Protein AF-A0A662TCH3-F1 (afdb_monomer)

pLDDT: mean 92.98, std 9.13, range [50.06, 98.69]

Nearest PDB structures (foldseek):
  7ol9-assembly1_A  TM=5.656E-01  e=5.102E-03  Bacillus subtilis subsp. subtilis str. 168
  5x0b-assembly1_A  TM=7.666E-01  e=5.997E-02  Thermococcus kodakarensis KOD1
  5x0k-assembly1_A  TM=7.667E-01  e=7.722E-02  Thermococcus kodakarensis KOD1
  5x0f-assembly1_A  TM=7.667E-01  e=1.059E-01  Thermococcus kodakarensis KOD1
  1vk1-assembly1_A  TM=7.571E-01  e=1.128E-01  Pyrococcus furiosus

Structure (mmCIF, N/CA/C/O backbone):
data_AF-A0A662TCH3-F1
#
_entry.id   AF-A0A662TCH3-F1
#
loop_
_atom_site.group_PDB
_atom_site.id
_atom_site.type_symbol
_atom_site.label_atom_id
_atom_site.label_alt_id
_atom_site.label_comp_id
_atom_site.label_asym_id
_atom_site.label_entity_id
_atom_site.labe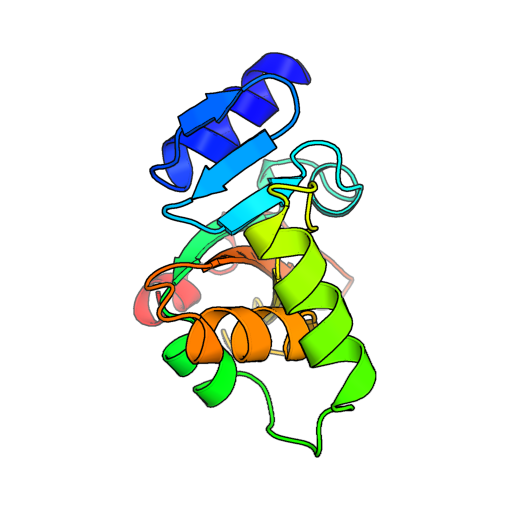l_seq_id
_atom_site.pdbx_PDB_ins_code
_atom_site.Cartn_x
_atom_site.Cartn_y
_atom_site.Cartn_z
_atom_site.occupancy
_atom_site.B_iso_or_equiv
_atom_site.auth_seq_id
_atom_site.auth_comp_id
_atom_site.auth_asym_id
_atom_site.auth_atom_id
_atom_site.pdbx_PDB_model_num
ATOM 1 N N . MET A 1 1 ? -5.641 17.567 -11.862 1.00 76.50 1 MET A N 1
ATOM 2 C CA . MET A 1 1 ? -6.192 16.914 -10.667 1.00 76.50 1 MET A CA 1
ATOM 3 C C . MET A 1 1 ? -5.534 17.517 -9.448 1.00 76.50 1 MET A C 1
ATOM 5 O O . MET A 1 1 ? -4.306 17.505 -9.374 1.00 76.50 1 MET A O 1
ATOM 9 N N . ASP A 1 2 ? -6.318 18.112 -8.554 1.00 88.19 2 ASP A N 1
ATOM 10 C CA . ASP A 1 2 ? -5.786 18.630 -7.291 1.00 88.19 2 ASP A CA 1
ATOM 11 C C . ASP A 1 2 ? -5.566 17.501 -6.260 1.00 88.19 2 ASP A C 1
ATOM 13 O O . ASP A 1 2 ? -5.858 16.328 -6.513 1.00 88.19 2 ASP A O 1
ATOM 17 N N . LYS A 1 3 ? -4.979 17.833 -5.102 1.00 88.38 3 LYS A N 1
ATOM 18 C CA . LYS A 1 3 ? -4.658 16.834 -4.071 1.00 88.38 3 LYS A CA 1
ATOM 19 C C . LYS A 1 3 ? -5.899 16.211 -3.433 1.00 88.38 3 LYS A C 1
ATOM 21 O O . LYS A 1 3 ? -5.831 15.047 -3.061 1.00 88.38 3 LYS A O 1
ATOM 26 N N . GLU A 1 4 ? -6.988 16.951 -3.260 1.00 93.44 4 GLU A N 1
ATOM 27 C CA . GLU A 1 4 ? -8.209 16.403 -2.662 1.00 93.44 4 GLU A CA 1
ATOM 28 C C . GLU A 1 4 ? -8.936 15.496 -3.656 1.00 93.44 4 GLU A C 1
ATOM 30 O O . GLU A 1 4 ? -9.314 14.385 -3.288 1.00 93.44 4 GLU A O 1
ATOM 35 N N . GLU A 1 5 ? -8.992 15.890 -4.928 1.00 93.62 5 GLU A N 1
ATOM 36 C CA . GLU A 1 5 ? -9.523 15.066 -6.016 1.00 93.62 5 GLU A CA 1
ATOM 37 C C . GLU A 1 5 ? -8.742 13.747 -6.154 1.00 93.62 5 GLU A C 1
ATOM 39 O O . GLU A 1 5 ? -9.337 12.675 -6.281 1.00 93.62 5 GLU A O 1
ATOM 44 N N . LEU A 1 6 ? -7.407 13.783 -6.031 1.00 93.69 6 LEU A N 1
ATOM 45 C CA . LEU A 1 6 ? -6.587 12.566 -6.025 1.00 93.69 6 LEU A CA 1
ATOM 46 C C . LEU A 1 6 ? -6.906 11.656 -4.827 1.00 93.69 6 LEU A C 1
ATOM 48 O O . LEU A 1 6 ? -6.990 10.438 -4.987 1.00 93.69 6 LEU A O 1
ATOM 52 N N . LYS A 1 7 ? -7.096 12.218 -3.629 1.00 96.19 7 LYS A N 1
ATOM 53 C CA . LYS A 1 7 ? -7.456 11.445 -2.428 1.00 96.19 7 LYS A CA 1
ATOM 54 C C . LYS A 1 7 ? -8.812 10.761 -2.582 1.00 96.19 7 LYS A C 1
ATOM 56 O O . LYS A 1 7 ? -8.946 9.593 -2.207 1.00 96.19 7 LYS A O 1
ATOM 61 N N . ASP A 1 8 ? -9.795 11.471 -3.133 1.00 96.00 8 ASP A N 1
ATOM 62 C CA . ASP A 1 8 ? -11.127 10.928 -3.404 1.00 96.00 8 ASP A CA 1
ATOM 63 C C . ASP A 1 8 ? -11.065 9.829 -4.471 1.00 96.00 8 ASP A C 1
ATOM 65 O O . ASP A 1 8 ? -11.612 8.744 -4.259 1.00 96.00 8 ASP A O 1
ATOM 69 N N . LYS A 1 9 ? -10.303 10.048 -5.552 1.00 95.94 9 LYS A N 1
ATOM 70 C CA . LYS A 1 9 ? -10.048 9.042 -6.590 1.00 95.94 9 LYS A CA 1
ATOM 71 C C . LYS A 1 9 ? -9.421 7.772 -6.011 1.00 95.94 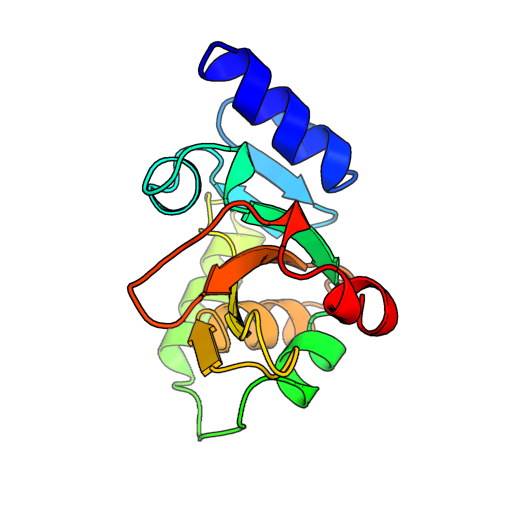9 LYS A C 1
ATOM 73 O O . LYS A 1 9 ? -9.971 6.692 -6.200 1.00 95.94 9 LYS A O 1
ATOM 78 N N . ILE A 1 10 ? -8.318 7.892 -5.266 1.00 97.12 10 ILE A N 1
ATOM 79 C CA . ILE A 1 10 ? -7.632 6.744 -4.647 1.00 97.12 10 ILE A CA 1
ATOM 80 C C . ILE A 1 10 ? -8.595 5.971 -3.744 1.00 97.12 10 ILE A C 1
ATOM 82 O O . ILE A 1 10 ? -8.675 4.746 -3.823 1.00 97.12 10 ILE A O 1
ATOM 86 N N . CYS A 1 11 ? -9.329 6.670 -2.873 1.00 97.88 11 CYS A N 1
ATOM 87 C CA . CYS A 1 11 ? -10.213 5.993 -1.933 1.00 97.88 11 CYS A CA 1
ATOM 88 C C . CYS A 1 11 ? -11.383 5.291 -2.636 1.00 97.88 11 CYS A C 1
ATOM 90 O O . CYS A 1 11 ? -11.744 4.177 -2.252 1.00 97.88 11 CYS A O 1
ATOM 92 N N . SER A 1 12 ? -11.924 5.910 -3.690 1.00 97.12 12 SER A N 1
ATOM 93 C CA . SER A 1 12 ? -12.969 5.330 -4.535 1.00 97.12 12 SER A CA 1
ATOM 94 C C . SER A 1 12 ? -12.483 4.081 -5.279 1.00 97.12 12 SER A C 1
ATOM 96 O O . SER A 1 12 ? -13.118 3.033 -5.181 1.00 97.12 12 SER A O 1
ATOM 98 N N . GLU A 1 13 ? -11.313 4.136 -5.928 1.00 96.62 13 GLU A N 1
ATOM 99 C CA . GLU A 1 13 ? -10.716 2.992 -6.641 1.00 96.62 13 GLU A CA 1
ATOM 100 C C . GLU A 1 13 ? -10.441 1.799 -5.715 1.00 96.62 13 GLU A C 1
ATOM 102 O O . GLU A 1 13 ? -10.565 0.639 -6.111 1.00 96.62 13 GLU A O 1
ATOM 107 N N . LEU A 1 14 ? -10.110 2.072 -4.453 1.00 97.06 14 LEU A N 1
ATOM 108 C CA . LEU A 1 14 ? -9.901 1.042 -3.438 1.00 97.06 14 LEU A CA 1
ATOM 109 C C . LEU A 1 14 ? -11.211 0.481 -2.854 1.00 97.06 14 LEU A C 1
ATOM 111 O O . LEU A 1 14 ? -11.165 -0.503 -2.105 1.00 97.06 14 LEU A O 1
ATOM 115 N N . GLY A 1 15 ? -12.362 1.078 -3.182 1.00 96.50 15 GLY A N 1
ATOM 116 C CA . GLY A 1 15 ? -13.672 0.736 -2.626 1.00 96.50 15 GLY A CA 1
ATOM 117 C C . GLY A 1 15 ? -13.794 1.074 -1.139 1.00 96.50 15 GLY A C 1
ATOM 118 O O . GLY A 1 15 ? -14.438 0.337 -0.391 1.00 96.50 15 GLY A O 1
ATOM 119 N N . GLY A 1 16 ? -13.106 2.125 -0.690 1.00 96.69 16 GLY A N 1
ATOM 120 C CA . GLY A 1 16 ? -13.099 2.560 0.701 1.00 96.69 16 GLY A CA 1
ATOM 121 C C . GLY A 1 16 ? -14.041 3.728 0.984 1.00 96.69 16 GLY A C 1
ATOM 122 O O . GLY A 1 16 ? -14.714 4.262 0.108 1.00 96.69 16 GLY A O 1
ATOM 123 N N . THR A 1 17 ? -14.081 4.143 2.249 1.00 97.44 17 THR A N 1
ATOM 124 C CA . THR A 1 17 ? -14.807 5.345 2.687 1.00 97.44 17 THR A CA 1
ATOM 125 C C . THR A 1 17 ? -13.832 6.369 3.250 1.00 97.44 17 THR A C 1
ATOM 127 O O . THR A 1 17 ? -13.071 6.060 4.170 1.00 97.44 17 THR A O 1
ATOM 130 N N . ARG A 1 18 ? -13.846 7.597 2.717 1.00 97.19 18 ARG A N 1
ATOM 131 C CA . ARG A 1 18 ? -12.926 8.659 3.140 1.00 97.19 18 ARG A CA 1
ATOM 132 C C . ARG A 1 18 ? -13.455 9.432 4.348 1.00 97.19 18 ARG A C 1
ATOM 134 O O . ARG A 1 18 ? -14.626 9.790 4.415 1.00 97.19 18 ARG A O 1
ATOM 141 N N . LYS A 1 19 ? -12.560 9.741 5.288 1.00 96.62 19 LYS A N 1
ATOM 142 C CA . LYS A 1 19 ? -12.763 10.713 6.369 1.00 96.62 19 LYS A CA 1
ATOM 143 C C . LYS A 1 19 ? -11.494 11.552 6.528 1.00 96.62 19 LYS A C 1
ATOM 145 O O . LYS A 1 19 ? -10.524 11.115 7.149 1.00 96.62 19 LYS A O 1
ATOM 150 N N . GLY A 1 20 ? -11.493 12.756 5.956 1.00 95.12 20 GLY A N 1
ATOM 151 C CA . GLY A 1 20 ? -10.304 13.612 5.912 1.00 95.12 20 GLY A CA 1
ATOM 152 C C . GLY A 1 20 ? -9.164 12.940 5.141 1.00 95.12 20 GLY A C 1
ATOM 153 O O . GLY A 1 20 ? -9.345 12.512 4.004 1.00 95.12 20 GLY A O 1
ATOM 154 N N . ASN A 1 21 ? -7.994 12.798 5.766 1.00 96.94 21 ASN A N 1
ATOM 155 C CA . ASN A 1 21 ? -6.825 12.156 5.148 1.00 96.94 21 ASN A CA 1
ATOM 156 C C . ASN A 1 21 ? -6.810 10.625 5.271 1.00 96.94 21 ASN A C 1
ATOM 158 O O . ASN A 1 21 ? -5.818 10.005 4.905 1.00 96.94 21 ASN A 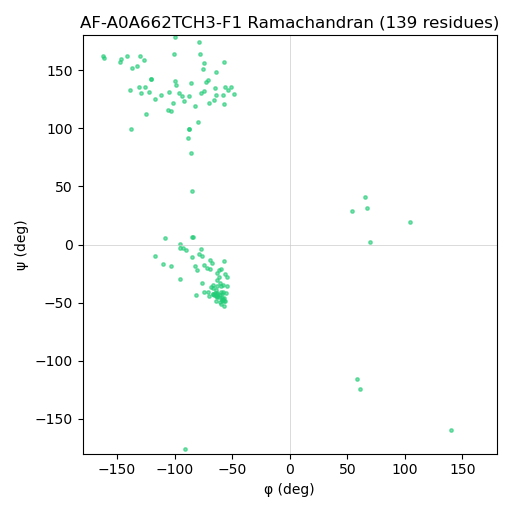O 1
ATOM 162 N N . VAL A 1 22 ? -7.877 10.007 5.785 1.00 98.25 22 VAL A N 1
ATOM 163 C CA . VAL A 1 22 ? -7.939 8.553 5.964 1.00 98.25 22 VAL A CA 1
ATOM 164 C C . VAL A 1 22 ? -8.952 7.942 5.010 1.00 98.25 22 VAL A C 1
ATOM 166 O O . VAL A 1 22 ? -10.107 8.367 4.992 1.00 98.25 22 VAL A O 1
ATOM 169 N N . CYS A 1 23 ? -8.541 6.922 4.260 1.00 98.38 23 CYS A N 1
ATOM 170 C CA . CYS A 1 23 ? -9.452 6.035 3.545 1.00 98.38 23 CYS A CA 1
ATOM 171 C C . CYS A 1 23 ? -9.609 4.723 4.313 1.00 98.38 23 CYS A C 1
ATOM 173 O O . CYS A 1 23 ? -8.638 4.013 4.557 1.00 98.38 23 CYS A O 1
ATOM 175 N N . PHE A 1 24 ? -10.833 4.370 4.684 1.00 98.00 24 PHE A N 1
ATOM 176 C CA . PHE A 1 24 ? -11.115 3.083 5.306 1.00 98.00 24 PHE A CA 1
ATOM 177 C C . PHE A 1 24 ? -11.384 2.038 4.225 1.00 98.00 24 PHE A C 1
ATOM 179 O O . PHE A 1 24 ? -12.487 1.965 3.688 1.00 98.00 24 PHE A O 1
ATOM 186 N N . VAL A 1 25 ? -10.368 1.234 3.904 1.00 97.31 25 VAL A N 1
ATOM 187 C CA . VAL A 1 25 ? -10.482 0.082 2.996 1.00 97.31 25 VAL A CA 1
ATOM 188 C C . VAL A 1 25 ? -10.875 -1.126 3.840 1.00 97.31 25 VAL A C 1
ATOM 190 O O . VAL A 1 25 ? -10.038 -1.771 4.478 1.00 97.31 25 VAL A O 1
ATOM 193 N N . GLY A 1 26 ? -12.182 -1.366 3.957 1.00 93.00 26 GLY A N 1
ATOM 194 C CA . GLY A 1 26 ? -12.713 -2.240 5.001 1.00 93.00 26 GLY A CA 1
ATOM 195 C C . GLY A 1 26 ? -12.326 -1.712 6.388 1.00 93.00 26 GLY A C 1
ATOM 196 O O . GLY A 1 26 ? -12.722 -0.617 6.779 1.00 93.00 26 GLY A O 1
ATOM 197 N N . LYS A 1 27 ? -11.524 -2.480 7.135 1.00 95.94 27 LYS A N 1
ATOM 198 C CA . LYS A 1 27 ? -11.006 -2.076 8.457 1.00 95.94 27 LYS A CA 1
ATOM 199 C C . LYS A 1 27 ? -9.605 -1.452 8.408 1.00 95.94 27 LYS A C 1
ATOM 201 O O . LYS A 1 27 ? -9.105 -1.051 9.456 1.00 95.94 27 LYS A O 1
ATOM 206 N N . PHE A 1 28 ? -8.961 -1.379 7.242 1.00 98.38 28 PHE A N 1
ATOM 207 C CA . PHE A 1 28 ? -7.621 -0.809 7.107 1.00 98.38 28 PHE A CA 1
ATOM 208 C C . PHE A 1 28 ? -7.687 0.731 7.014 1.00 98.38 28 PHE A C 1
ATOM 210 O O . PHE A 1 28 ? -8.301 1.240 6.074 1.00 98.38 28 PHE A O 1
ATOM 217 N N . PRO A 1 29 ? -7.077 1.487 7.949 1.00 98.38 29 PRO A N 1
ATOM 218 C CA . PRO A 1 29 ? -7.088 2.952 7.942 1.00 98.38 29 PRO A CA 1
ATOM 219 C C . PRO A 1 29 ? -5.951 3.518 7.073 1.00 98.38 29 PRO A C 1
ATOM 221 O O . PRO A 1 29 ? -4.918 3.939 7.589 1.00 98.38 29 PRO A O 1
ATOM 224 N N . LEU A 1 30 ? -6.123 3.523 5.751 1.00 98.56 30 LEU A N 1
ATOM 225 C CA . LEU A 1 30 ? -5.117 4.020 4.810 1.00 98.56 30 LEU A CA 1
ATOM 226 C C . LEU A 1 30 ? -4.861 5.518 4.990 1.00 98.56 30 LEU A C 1
ATOM 228 O O . LEU A 1 30 ? -5.794 6.315 4.915 1.00 98.56 30 LEU A O 1
ATOM 232 N N . ASP A 1 31 ? -3.596 5.897 5.131 1.00 98.38 31 ASP A N 1
ATOM 233 C CA . ASP A 1 31 ? -3.138 7.281 5.096 1.00 98.38 31 ASP A CA 1
ATOM 234 C C . ASP A 1 31 ? -3.012 7.797 3.654 1.00 98.38 31 ASP A C 1
ATOM 236 O O . ASP A 1 31 ? -2.062 7.477 2.939 1.00 98.38 31 ASP A O 1
ATOM 240 N N . LEU A 1 32 ? -3.953 8.642 3.235 1.00 97.56 32 LEU A N 1
ATOM 241 C CA . LEU A 1 32 ? -3.952 9.288 1.920 1.00 97.56 32 LEU A CA 1
ATOM 242 C C . LEU A 1 32 ? -2.960 10.462 1.822 1.00 97.56 32 LEU A C 1
ATOM 244 O O . LEU A 1 32 ? -2.817 11.071 0.760 1.00 97.56 32 LEU A O 1
ATOM 248 N N . SER A 1 33 ? -2.293 10.819 2.922 1.00 96.06 33 SER A N 1
ATOM 249 C CA . SER A 1 33 ? -1.197 11.792 2.935 1.00 96.06 33 SER A CA 1
ATOM 250 C C . SER A 1 33 ? 0.187 11.154 2.778 1.00 96.06 33 SER A C 1
ATOM 252 O O . SER A 1 33 ? 1.166 11.888 2.647 1.00 96.06 33 SER A O 1
ATOM 254 N N . SER A 1 34 ? 0.268 9.815 2.718 1.00 95.06 34 SER A N 1
ATOM 255 C CA . SER A 1 34 ? 1.531 9.096 2.514 1.00 95.06 34 SER A CA 1
ATOM 256 C C . SER A 1 34 ? 2.259 9.601 1.271 1.00 95.06 34 SER A C 1
ATOM 258 O O . SER A 1 34 ? 1.682 9.711 0.185 1.00 95.06 34 SER A O 1
ATOM 260 N N . SER A 1 35 ? 3.557 9.863 1.429 1.00 92.81 35 SER A N 1
ATOM 261 C CA . SER A 1 35 ? 4.431 10.329 0.352 1.00 92.81 35 SER A CA 1
ATOM 262 C C . SER A 1 35 ? 4.499 9.344 -0.816 1.00 92.81 35 SER A C 1
ATOM 264 O O . SER A 1 35 ? 4.781 9.768 -1.932 1.00 92.81 35 SER A O 1
ATOM 266 N N . LEU A 1 36 ? 4.162 8.067 -0.609 1.00 92.12 36 LEU A N 1
ATOM 267 C CA . LEU A 1 36 ? 4.107 7.051 -1.662 1.00 92.12 36 LEU A CA 1
ATOM 268 C C . LEU A 1 36 ? 3.137 7.434 -2.798 1.00 92.12 36 LEU A C 1
ATOM 270 O O . LEU A 1 36 ? 3.442 7.208 -3.969 1.00 92.12 36 LEU A O 1
ATOM 27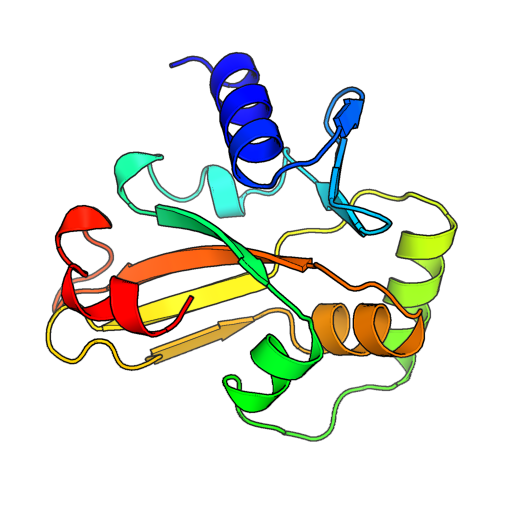4 N N . PHE A 1 37 ? 2.021 8.106 -2.499 1.00 90.69 37 PHE A N 1
ATOM 275 C CA . PHE A 1 37 ? 1.081 8.572 -3.531 1.00 90.69 37 PHE A CA 1
ATOM 276 C C . PHE A 1 37 ? 1.569 9.790 -4.323 1.00 90.69 37 PHE A C 1
ATOM 278 O O . PHE A 1 37 ? 1.032 10.072 -5.394 1.00 90.69 37 PHE A O 1
ATOM 285 N N . TYR A 1 38 ? 2.560 10.513 -3.796 1.00 88.56 38 TYR A N 1
ATOM 286 C CA . TYR A 1 38 ? 3.039 11.788 -4.343 1.00 88.56 38 TYR A CA 1
ATOM 287 C C . TYR A 1 38 ? 4.496 11.730 -4.813 1.00 88.56 38 TYR A C 1
ATOM 289 O O . TYR A 1 38 ? 4.968 12.649 -5.477 1.00 88.56 38 TYR A O 1
ATOM 297 N N . PHE A 1 39 ? 5.214 10.646 -4.504 1.00 85.38 39 PHE A N 1
ATOM 298 C CA . PHE A 1 39 ? 6.560 10.377 -5.007 1.00 85.38 39 PHE A CA 1
ATOM 299 C C . PHE A 1 39 ? 6.577 10.218 -6.535 1.00 85.38 39 PHE A C 1
ATOM 301 O O . PHE A 1 39 ? 7.605 10.436 -7.184 1.00 85.38 39 PHE A O 1
ATOM 308 N N . LYS A 1 40 ? 5.433 9.841 -7.116 1.00 88.50 40 LYS A N 1
ATOM 309 C CA . LYS A 1 40 ? 5.208 9.777 -8.558 1.00 88.50 40 LYS A CA 1
ATOM 310 C C . LYS A 1 40 ? 3.889 10.434 -8.926 1.00 88.50 40 LYS A C 1
ATOM 312 O O . LYS A 1 40 ? 2.969 10.487 -8.114 1.00 88.50 40 LYS A O 1
ATOM 317 N N . ALA A 1 41 ? 3.820 10.915 -10.163 1.00 87.94 41 ALA A N 1
ATOM 318 C CA . ALA A 1 41 ? 2.574 11.404 -10.719 1.00 87.94 41 ALA A CA 1
ATOM 319 C C . ALA A 1 41 ? 1.557 10.242 -10.832 1.00 87.94 41 ALA A C 1
ATOM 321 O O . ALA A 1 41 ? 1.979 9.091 -11.000 1.00 87.94 41 ALA A O 1
ATOM 322 N N . PRO A 1 42 ? 0.244 10.498 -10.690 1.00 87.88 42 PRO A N 1
ATOM 323 C CA . PRO A 1 42 ? -0.781 9.453 -10.600 1.00 87.88 42 PRO A CA 1
ATOM 324 C C . PRO A 1 42 ? -0.788 8.441 -11.752 1.00 87.88 42 PRO A C 1
ATOM 326 O O . PRO A 1 42 ? -1.160 7.293 -11.551 1.00 87.88 42 PRO A O 1
ATOM 329 N N . GLU A 1 43 ? -0.348 8.829 -12.946 1.00 92.12 43 GLU A N 1
ATOM 330 C CA . GLU A 1 43 ? -0.251 7.962 -14.122 1.00 92.12 43 GLU A CA 1
ATOM 331 C C . GLU A 1 43 ? 0.846 6.883 -14.021 1.00 92.12 43 GLU A C 1
ATOM 333 O O . GLU A 1 43 ? 0.864 5.939 -14.808 1.00 92.12 43 GLU A O 1
ATOM 338 N N . TYR A 1 44 ? 1.759 6.980 -13.048 1.00 93.69 44 TYR A N 1
ATOM 339 C CA . TYR A 1 44 ? 2.863 6.030 -12.836 1.00 93.69 44 TYR A CA 1
ATOM 340 C C . TYR A 1 44 ? 2.510 4.868 -11.911 1.00 93.69 44 TYR A C 1
ATOM 342 O O . TYR A 1 44 ? 3.331 3.967 -11.709 1.00 93.69 44 TYR A O 1
ATOM 350 N N . TYR A 1 45 ? 1.314 4.878 -11.329 1.00 94.06 45 TYR A N 1
ATOM 351 C CA . TYR A 1 45 ? 0.875 3.804 -10.462 1.00 94.06 45 TYR A CA 1
ATOM 352 C C . TYR A 1 45 ? -0.594 3.466 -10.647 1.00 94.06 45 TYR A C 1
ATOM 354 O O . TYR A 1 45 ? -1.390 4.245 -11.157 1.00 94.06 45 TYR A O 1
ATOM 362 N N . LYS A 1 46 ? -0.950 2.276 -10.177 1.00 94.75 46 LYS A N 1
ATOM 363 C CA . LYS A 1 46 ? -2.333 1.861 -9.971 1.00 94.75 46 LYS A CA 1
ATOM 364 C C . LYS A 1 46 ? -2.524 1.509 -8.507 1.00 94.75 46 LYS A C 1
ATOM 366 O O . LYS A 1 46 ? -1.635 0.914 -7.904 1.00 94.75 46 LYS A O 1
ATOM 371 N N . VAL A 1 47 ? -3.676 1.842 -7.939 1.00 96.00 47 VAL A N 1
ATOM 372 C CA . VAL A 1 47 ? -4.054 1.352 -6.612 1.00 96.00 47 VAL A CA 1
ATOM 373 C C . VAL A 1 47 ? -4.998 0.166 -6.752 1.00 96.00 47 VAL A C 1
ATOM 375 O O . VAL A 1 47 ? -5.885 0.147 -7.602 1.00 96.00 47 VAL A O 1
ATOM 378 N N . VAL A 1 48 ? -4.773 -0.862 -5.942 1.00 96.06 48 VAL A N 1
ATOM 379 C CA . VAL A 1 48 ? -5.628 -2.048 -5.884 1.00 96.06 48 VAL A CA 1
ATOM 380 C C . VAL A 1 48 ? -5.863 -2.451 -4.435 1.00 96.06 48 VAL A C 1
ATOM 382 O O . VAL A 1 48 ? -5.019 -2.235 -3.566 1.00 96.06 48 VAL A O 1
ATOM 385 N N . SER A 1 49 ? -7.005 -3.079 -4.182 1.00 96.88 49 SER A N 1
ATOM 386 C CA . SER A 1 49 ? -7.334 -3.675 -2.889 1.00 96.88 49 SER A CA 1
ATOM 387 C C . SER A 1 49 ? -7.229 -5.188 -3.006 1.00 96.88 49 SER A C 1
ATOM 389 O O . SER A 1 49 ? -8.009 -5.796 -3.737 1.00 96.88 49 SER A O 1
ATOM 391 N N . ILE A 1 50 ? -6.295 -5.812 -2.285 1.00 95.81 50 ILE A N 1
ATOM 392 C CA . ILE A 1 50 ? -6.074 -7.265 -2.369 1.00 95.81 50 ILE A CA 1
ATOM 393 C C . ILE A 1 50 ? -6.124 -7.919 -0.996 1.00 95.81 50 ILE A C 1
ATOM 395 O O . ILE A 1 50 ? -5.914 -7.269 0.026 1.00 95.81 50 ILE A O 1
ATOM 399 N N . ASN A 1 51 ? -6.370 -9.227 -0.971 1.00 96.69 51 ASN A N 1
ATOM 400 C CA . ASN A 1 51 ? -6.312 -9.996 0.263 1.00 96.69 51 ASN A CA 1
ATOM 401 C C . ASN A 1 51 ? -4.873 -10.022 0.827 1.00 96.69 51 ASN A C 1
ATOM 403 O O . ASN A 1 51 ? -3.927 -10.254 0.064 1.00 96.69 51 ASN A O 1
ATOM 407 N N . PRO A 1 52 ? -4.672 -9.803 2.140 1.00 97.00 52 PRO A N 1
ATOM 408 C CA . PRO A 1 52 ? -3.332 -9.769 2.723 1.00 97.00 52 PRO A CA 1
ATOM 409 C C . PRO A 1 52 ? -2.584 -11.105 2.618 1.00 97.00 52 PRO A C 1
ATOM 411 O O . PRO A 1 52 ? -1.364 -11.105 2.479 1.00 97.00 52 PRO A O 1
ATOM 414 N N . GLU A 1 53 ? -3.279 -12.244 2.627 1.00 95.94 53 GLU A N 1
ATOM 415 C CA . GLU A 1 53 ? -2.668 -13.551 2.373 1.00 95.94 53 GLU A CA 1
ATOM 416 C C . GLU A 1 53 ? -2.145 -13.642 0.933 1.00 95.94 53 GLU A C 1
ATOM 418 O O . GLU A 1 53 ? -1.027 -14.105 0.712 1.00 95.94 53 GLU A O 1
ATOM 423 N N . LYS A 1 54 ? -2.906 -13.132 -0.049 1.00 95.19 54 LYS A N 1
ATOM 424 C CA . LYS A 1 54 ? -2.458 -13.046 -1.450 1.00 95.19 54 LYS A CA 1
ATOM 425 C C . LYS A 1 54 ? -1.209 -12.168 -1.571 1.00 95.19 54 LYS A C 1
ATOM 427 O O . LYS A 1 54 ? -0.255 -12.579 -2.226 1.00 95.19 54 LYS A O 1
ATOM 432 N N . PHE A 1 55 ? -1.169 -11.017 -0.891 1.00 95.81 55 PHE A N 1
ATOM 433 C CA . PHE A 1 55 ? 0.035 -10.176 -0.834 1.00 95.81 55 PHE A CA 1
ATOM 434 C C . PHE A 1 55 ? 1.244 -10.960 -0.299 1.00 95.81 55 PHE A C 1
ATOM 436 O O . PHE A 1 55 ? 2.306 -10.959 -0.915 1.00 95.81 55 PHE A O 1
ATOM 443 N N . LEU A 1 56 ? 1.076 -11.665 0.825 1.00 95.06 56 LEU A N 1
ATOM 444 C CA . LEU A 1 56 ? 2.142 -12.435 1.479 1.00 95.06 56 LEU A CA 1
ATOM 445 C C . LEU A 1 56 ? 2.582 -13.681 0.700 1.00 95.06 56 LEU A C 1
ATOM 447 O O . LEU A 1 56 ? 3.672 -14.184 0.950 1.00 95.06 56 LEU A O 1
ATOM 451 N N . LYS A 1 57 ? 1.756 -14.207 -0.210 1.00 93.44 57 LYS A N 1
ATOM 452 C CA . LYS A 1 57 ? 2.151 -15.283 -1.136 1.00 93.44 57 LYS A CA 1
ATOM 453 C C . LYS A 1 57 ? 3.025 -14.763 -2.278 1.00 93.44 57 LYS A C 1
ATOM 455 O O . LYS A 1 57 ? 3.889 -15.487 -2.755 1.00 93.44 57 LYS A O 1
ATOM 460 N N . ILE A 1 58 ? 2.791 -13.524 -2.713 1.00 93.19 58 ILE A N 1
ATOM 461 C CA . ILE A 1 58 ? 3.546 -12.876 -3.795 1.00 93.19 58 ILE A CA 1
ATOM 462 C C . ILE A 1 58 ? 4.873 -12.308 -3.271 1.00 93.19 58 ILE A C 1
ATOM 464 O O . ILE A 1 58 ? 5.911 -12.449 -3.914 1.00 93.19 58 ILE A O 1
ATOM 468 N N . ALA A 1 59 ? 4.849 -11.656 -2.107 1.00 89.88 59 ALA A N 1
ATOM 469 C CA . ALA A 1 59 ? 6.039 -11.100 -1.478 1.00 89.88 59 ALA A CA 1
ATOM 470 C C . ALA A 1 59 ? 6.869 -12.212 -0.799 1.00 89.88 59 ALA A C 1
ATOM 472 O O . ALA A 1 59 ? 6.310 -12.958 0.006 1.00 89.88 59 ALA A O 1
ATOM 473 N N . PRO A 1 60 ? 8.193 -12.308 -1.038 1.00 78.25 60 PRO A N 1
ATOM 474 C CA . PRO A 1 60 ? 9.067 -13.265 -0.365 1.00 78.25 60 PRO A CA 1
ATOM 475 C C . PRO A 1 60 ? 8.878 -13.286 1.156 1.00 78.25 60 PRO A C 1
ATOM 477 O O . PRO A 1 60 ? 8.927 -12.236 1.815 1.00 78.25 60 PRO A O 1
ATOM 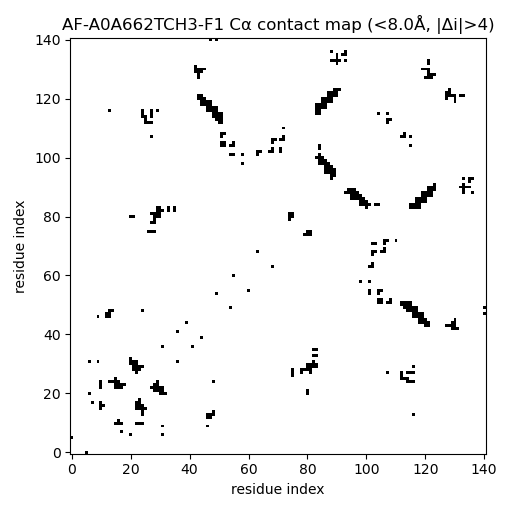480 N N . GLN A 1 61 ? 8.688 -14.489 1.705 1.00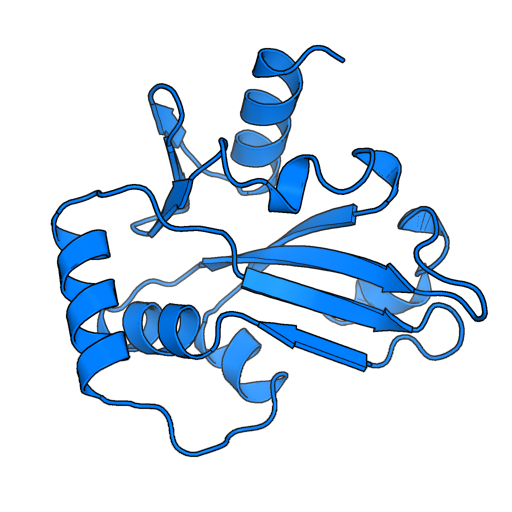 73.31 61 GLN A N 1
ATOM 481 C CA . GLN A 1 61 ? 8.486 -14.702 3.135 1.00 73.31 61 GLN A CA 1
ATOM 482 C C . GLN A 1 61 ? 9.825 -14.856 3.848 1.00 73.31 61 GLN A C 1
ATOM 484 O O . GLN A 1 61 ? 10.440 -15.917 3.842 1.00 73.31 61 GLN A O 1
ATOM 489 N N . ILE A 1 62 ? 10.257 -13.764 4.466 1.00 85.81 62 ILE A N 1
ATOM 490 C CA . ILE A 1 62 ? 11.306 -13.769 5.484 1.00 85.81 62 ILE A CA 1
ATOM 491 C C . ILE A 1 62 ? 10.659 -13.691 6.866 1.00 85.81 62 ILE A C 1
ATOM 493 O O . ILE A 1 62 ? 9.492 -13.304 6.987 1.00 85.81 62 ILE A O 1
ATOM 497 N N . GLU A 1 63 ? 11.419 -14.016 7.909 1.00 92.06 63 GLU A N 1
ATOM 498 C CA . GLU A 1 63 ? 10.964 -13.812 9.281 1.00 92.06 63 GLU A CA 1
ATOM 499 C C . GLU A 1 63 ? 10.617 -12.332 9.516 1.00 92.06 63 GLU A C 1
ATOM 501 O O . GLU A 1 63 ? 11.378 -11.425 9.172 1.00 92.06 63 GLU A O 1
ATOM 506 N N . LEU A 1 64 ? 9.419 -12.086 10.053 1.00 93.44 64 LEU A N 1
ATOM 507 C CA . LEU A 1 64 ? 8.908 -10.743 10.307 1.00 93.44 64 LEU A CA 1
ATOM 508 C C . LEU A 1 64 ? 8.979 -10.433 11.799 1.00 93.44 64 LEU A C 1
ATOM 510 O O . LEU A 1 64 ? 8.480 -11.200 12.623 1.00 93.44 64 LEU A O 1
ATOM 514 N N . ASP A 1 65 ? 9.526 -9.264 12.128 1.00 96.56 65 ASP A N 1
ATOM 515 C CA . ASP A 1 65 ? 9.572 -8.773 13.503 1.00 96.56 65 ASP A CA 1
ATOM 516 C C . ASP A 1 65 ? 8.171 -8.684 14.142 1.00 96.56 65 ASP A C 1
ATOM 518 O O . ASP A 1 65 ? 7.272 -7.966 13.679 1.00 96.56 65 ASP A O 1
ATOM 522 N N . ARG A 1 66 ? 7.998 -9.413 15.249 1.00 97.00 66 ARG A N 1
ATOM 523 C CA . ARG A 1 66 ? 6.723 -9.517 15.967 1.00 97.00 66 ARG A CA 1
ATOM 524 C C . ARG A 1 66 ? 6.326 -8.202 16.627 1.00 97.00 66 ARG A C 1
ATOM 526 O O . ARG A 1 66 ? 5.134 -7.895 16.656 1.00 97.00 66 ARG A O 1
ATOM 533 N N . LEU A 1 67 ? 7.278 -7.425 17.148 1.00 97.81 67 LEU A N 1
ATOM 534 C CA . LEU A 1 67 ? 6.975 -6.162 17.832 1.00 97.81 67 LEU A CA 1
ATOM 535 C C . LEU A 1 67 ? 6.403 -5.133 16.854 1.00 97.81 67 LEU A C 1
ATOM 537 O O . LEU A 1 67 ? 5.378 -4.511 17.143 1.00 97.81 67 LEU A O 1
ATOM 541 N N . THR A 1 68 ? 6.984 -5.042 15.659 1.00 97.75 68 THR A N 1
ATOM 542 C CA . THR A 1 68 ? 6.482 -4.222 14.553 1.00 97.75 68 THR A CA 1
ATOM 543 C C . THR A 1 68 ? 5.059 -4.629 14.169 1.00 97.75 68 THR A C 1
ATOM 545 O O . THR A 1 68 ? 4.180 -3.771 14.070 1.00 97.75 68 THR A O 1
ATOM 548 N N . ILE A 1 69 ? 4.780 -5.933 14.034 1.00 98.19 69 ILE A N 1
ATOM 549 C CA . ILE A 1 69 ? 3.421 -6.433 13.753 1.00 98.19 69 ILE A CA 1
ATOM 550 C C . ILE A 1 69 ? 2.440 -5.997 14.850 1.00 98.19 69 ILE A C 1
ATOM 552 O O . ILE A 1 69 ? 1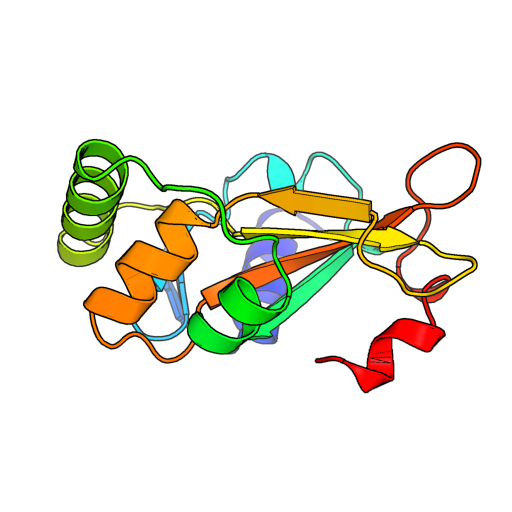.372 -5.468 14.537 1.00 98.19 69 ILE A O 1
ATOM 556 N N . GLN A 1 70 ? 2.782 -6.165 16.133 1.00 98.50 70 GLN A N 1
ATOM 557 C CA . GLN A 1 70 ? 1.898 -5.753 17.232 1.00 98.50 70 GLN A CA 1
ATOM 558 C C . GLN A 1 70 ? 1.668 -4.236 17.261 1.00 98.50 70 GLN A C 1
ATOM 560 O O . GLN A 1 70 ? 0.537 -3.792 17.480 1.00 98.50 70 GLN A O 1
ATOM 565 N N . GLY A 1 71 ? 2.706 -3.441 16.986 1.00 98.50 71 GLY A N 1
ATOM 566 C CA . GLY A 1 71 ? 2.603 -1.989 16.848 1.00 98.50 71 GLY A CA 1
ATOM 567 C C . GLY A 1 71 ? 1.615 -1.588 15.751 1.00 98.50 71 GLY A C 1
ATOM 568 O O . GLY A 1 71 ? 0.708 -0.789 15.993 1.00 98.50 71 GLY A O 1
ATOM 569 N N . ILE A 1 72 ? 1.711 -2.219 14.579 1.00 98.56 72 ILE A N 1
ATOM 570 C CA . ILE A 1 72 ? 0.781 -1.989 13.467 1.00 98.56 72 ILE A CA 1
ATOM 571 C C . ILE A 1 72 ? -0.641 -2.415 13.846 1.00 98.56 72 ILE A C 1
ATOM 573 O O . ILE A 1 72 ? -1.581 -1.651 13.625 1.00 98.56 72 ILE A O 1
ATOM 577 N N . LYS A 1 73 ? -0.829 -3.580 14.483 1.00 98.69 73 LYS A N 1
ATOM 578 C CA . LYS A 1 73 ? -2.157 -4.030 14.942 1.00 98.69 73 LYS A CA 1
ATOM 579 C C . LYS A 1 73 ? -2.792 -3.026 15.902 1.00 98.69 73 LYS A C 1
ATOM 581 O O . LYS A 1 73 ? -3.990 -2.756 15.805 1.00 98.69 73 LYS A O 1
ATOM 586 N N . LYS A 1 74 ? -2.001 -2.450 16.813 1.00 98.56 74 LYS A N 1
ATOM 587 C CA . LYS A 1 74 ? -2.453 -1.388 17.722 1.00 98.56 74 LYS A CA 1
ATOM 588 C C . LYS A 1 74 ? -2.868 -0.133 16.949 1.00 98.56 74 LYS A C 1
ATOM 590 O O . LYS A 1 74 ? -3.926 0.419 17.241 1.00 98.56 74 LYS A O 1
ATOM 595 N N . SER A 1 75 ? -2.094 0.290 15.950 1.00 98.38 75 SER A N 1
ATOM 596 C CA . SER A 1 75 ? -2.450 1.425 15.085 1.00 98.38 75 SER A CA 1
ATOM 597 C C . SER A 1 75 ? -3.752 1.190 14.315 1.00 98.38 75 SER A C 1
ATOM 599 O O . SER A 1 75 ? -4.624 2.057 14.353 1.00 98.38 75 SER A O 1
ATOM 601 N N . ILE A 1 76 ? -3.936 0.003 13.720 1.00 98.12 76 ILE A N 1
ATOM 602 C CA . ILE A 1 76 ? -5.162 -0.371 12.994 1.00 98.12 76 ILE A CA 1
ATOM 603 C C . ILE A 1 76 ? -6.381 -0.301 13.921 1.00 98.12 76 ILE A C 1
ATOM 605 O O . ILE A 1 76 ? -7.365 0.365 13.603 1.00 98.12 76 ILE A O 1
ATOM 609 N N . ARG A 1 77 ? -6.315 -0.946 15.095 1.00 98.12 77 ARG A N 1
ATOM 610 C CA . ARG A 1 77 ? -7.421 -0.958 16.074 1.00 98.12 77 ARG A CA 1
ATOM 611 C C . ARG A 1 77 ? -7.797 0.446 16.543 1.00 98.12 77 ARG A C 1
ATOM 613 O O . ARG A 1 77 ? -8.974 0.739 16.719 1.00 98.12 77 ARG A O 1
ATOM 620 N N . ASN A 1 78 ? -6.802 1.319 16.680 1.00 98.00 78 ASN A N 1
ATOM 621 C CA . ASN A 1 78 ? -6.988 2.717 17.062 1.00 98.00 78 ASN A CA 1
ATOM 622 C C . ASN A 1 78 ? -7.341 3.634 15.880 1.00 98.00 78 ASN A C 1
ATOM 624 O O . ASN A 1 78 ? -7.376 4.849 16.061 1.00 98.00 78 ASN A O 1
ATOM 628 N N . LYS A 1 79 ? -7.578 3.080 14.681 1.00 97.69 79 LYS A N 1
ATOM 629 C CA . LYS A 1 79 ? -7.904 3.823 13.453 1.00 97.69 79 LYS A CA 1
ATOM 630 C C . LYS A 1 79 ? -6.870 4.905 13.112 1.00 97.69 79 LYS A C 1
ATOM 632 O O . LYS A 1 79 ? -7.216 5.927 12.522 1.00 97.69 79 LYS A O 1
ATOM 637 N N . ARG A 1 80 ? -5.609 4.702 13.510 1.00 98.00 80 ARG A N 1
ATOM 638 C CA . ARG A 1 80 ? -4.515 5.613 13.155 1.00 98.00 80 ARG A CA 1
ATOM 639 C C . ARG A 1 80 ? -4.185 5.436 11.673 1.00 98.00 80 ARG A C 1
ATOM 641 O O . ARG A 1 80 ? -4.183 4.286 11.242 1.00 98.00 80 ARG A O 1
ATOM 648 N N . PRO A 1 81 ? -3.897 6.513 10.923 1.00 98.00 81 PRO A N 1
ATOM 649 C CA . PRO A 1 81 ? -3.492 6.407 9.525 1.00 98.00 81 PRO A CA 1
ATOM 650 C C . PRO A 1 81 ? -2.265 5.499 9.374 1.00 98.00 81 PRO A C 1
ATOM 652 O O . PRO A 1 81 ? -1.326 5.578 10.169 1.00 98.00 81 PRO A O 1
ATOM 655 N N . ILE A 1 82 ? -2.294 4.614 8.380 1.00 98.00 82 ILE A N 1
ATOM 656 C CA . ILE A 1 82 ? -1.212 3.685 8.049 1.00 98.00 82 ILE A CA 1
ATOM 657 C C . ILE A 1 82 ? -0.944 3.783 6.559 1.00 98.00 82 ILE A C 1
ATOM 659 O O . ILE A 1 82 ? -1.865 3.767 5.745 1.00 98.00 82 ILE A O 1
ATOM 663 N N . GLU A 1 83 ? 0.329 3.842 6.202 1.00 97.56 83 GLU A N 1
ATOM 664 C CA . GLU A 1 83 ? 0.750 3.887 4.810 1.00 97.56 83 GLU A CA 1
ATOM 665 C C . GLU A 1 83 ? 0.227 2.679 3.992 1.00 97.56 83 GLU A C 1
ATOM 667 O O . GLU A 1 83 ? -0.025 1.602 4.553 1.00 97.56 83 GLU A O 1
ATOM 672 N N . PRO A 1 84 ? 0.129 2.803 2.659 1.00 96.94 84 PRO A N 1
ATOM 673 C CA . PRO A 1 84 ? -0.196 1.694 1.761 1.00 96.94 84 PRO A CA 1
ATOM 674 C C . PRO A 1 84 ? 0.975 0.721 1.577 1.00 96.94 84 PRO A C 1
ATOM 676 O O . PRO A 1 84 ? 2.143 1.090 1.719 1.00 96.94 84 PRO A O 1
ATOM 679 N N . LEU A 1 85 ? 0.666 -0.524 1.218 1.00 97.88 85 LEU A N 1
ATOM 680 C CA . LEU A 1 85 ? 1.661 -1.503 0.772 1.00 97.88 85 LEU A CA 1
ATOM 681 C C . LEU A 1 85 ? 2.042 -1.199 -0.685 1.00 97.88 85 LEU A C 1
ATOM 683 O O . LEU A 1 85 ? 1.299 -0.497 -1.372 1.00 97.88 85 LEU A O 1
ATOM 687 N N . PHE A 1 86 ? 3.147 -1.748 -1.194 1.00 97.31 86 PHE A N 1
ATOM 688 C CA . PHE A 1 86 ? 3.450 -1.601 -2.621 1.00 97.31 86 PHE A CA 1
ATOM 689 C C . PHE A 1 86 ? 4.157 -2.795 -3.253 1.00 97.31 86 PHE A C 1
ATOM 691 O O . PHE A 1 86 ? 4.817 -3.585 -2.573 1.00 97.31 86 PHE A O 1
ATOM 698 N N . PHE A 1 87 ? 4.042 -2.854 -4.580 1.00 96.31 87 PHE A N 1
ATOM 699 C CA . PHE A 1 87 ? 4.839 -3.678 -5.478 1.00 96.31 87 PHE A CA 1
ATOM 700 C C . PHE A 1 87 ? 5.489 -2.815 -6.564 1.00 96.31 87 PHE A C 1
ATOM 702 O O . PHE A 1 87 ? 4.818 -1.999 -7.193 1.00 96.31 87 PHE A O 1
ATOM 709 N N . ASP A 1 88 ? 6.766 -3.067 -6.832 1.00 94.69 88 ASP A N 1
ATOM 710 C CA . ASP A 1 88 ? 7.450 -2.637 -8.051 1.00 94.69 88 ASP A CA 1
ATOM 711 C C . ASP A 1 88 ? 7.366 -3.762 -9.077 1.00 94.69 88 ASP A C 1
ATOM 713 O O . ASP A 1 88 ? 7.751 -4.898 -8.786 1.00 94.69 88 ASP A O 1
ATOM 717 N N . ILE A 1 89 ? 6.900 -3.454 -10.283 1.00 93.62 89 ILE A N 1
ATOM 718 C CA . ILE A 1 89 ? 6.621 -4.455 -11.311 1.00 93.62 89 ILE A CA 1
ATOM 719 C C . ILE A 1 89 ? 7.427 -4.162 -12.568 1.00 93.62 89 ILE A C 1
ATOM 721 O O . ILE A 1 89 ? 7.454 -3.036 -13.057 1.00 93.62 89 ILE A O 1
ATOM 725 N N . SER A 1 90 ? 8.090 -5.185 -13.098 1.00 93.06 90 SER A N 1
ATOM 726 C CA . SER A 1 90 ? 8.854 -5.101 -14.340 1.00 93.06 90 SER A CA 1
ATOM 727 C C . SER A 1 90 ? 7.935 -4.839 -15.529 1.00 93.06 90 SER A C 1
ATOM 729 O O . SER A 1 90 ? 7.041 -5.638 -15.801 1.00 93.06 90 SER A O 1
ATOM 731 N N . GLU A 1 91 ? 8.212 -3.776 -16.283 1.00 93.44 91 GLU A N 1
ATOM 732 C CA . GLU A 1 91 ? 7.545 -3.495 -17.559 1.00 93.44 91 GLU A CA 1
ATOM 733 C C . GLU A 1 91 ? 7.710 -4.660 -18.552 1.00 93.44 91 GLU A C 1
ATOM 735 O O . GLU A 1 91 ? 6.749 -5.124 -19.162 1.00 93.44 91 GLU A O 1
ATOM 740 N N . GLU A 1 92 ? 8.933 -5.178 -18.679 1.00 91.00 92 GLU A N 1
ATOM 741 C CA . GLU A 1 92 ? 9.277 -6.194 -19.679 1.00 91.00 92 GLU A CA 1
ATOM 742 C C . GLU A 1 92 ? 8.638 -7.557 -19.367 1.00 91.00 92 GLU A C 1
ATOM 744 O O . GLU A 1 92 ? 8.083 -8.231 -20.249 1.00 91.00 92 GLU A O 1
ATOM 749 N N . THR A 1 93 ? 8.709 -7.962 -18.094 1.00 90.38 93 THR A N 1
ATOM 750 C CA . THR A 1 93 ? 8.399 -9.335 -17.665 1.00 90.38 93 THR A CA 1
ATOM 751 C C . THR A 1 93 ? 7.110 -9.467 -16.859 1.00 90.38 93 THR A C 1
ATOM 753 O O . THR A 1 93 ? 6.626 -10.583 -16.695 1.00 90.38 93 THR A O 1
ATOM 756 N N . GLY A 1 94 ? 6.564 -8.374 -16.319 1.00 88.81 94 GLY A N 1
ATOM 757 C CA . GLY A 1 94 ? 5.433 -8.398 -15.384 1.00 88.81 94 GLY A CA 1
ATOM 758 C C . GLY A 1 94 ? 5.761 -8.977 -14.001 1.00 88.81 94 GLY A C 1
ATOM 759 O O . GLY A 1 94 ? 4.873 -9.086 -13.159 1.00 88.81 94 GLY A O 1
ATOM 760 N N . LYS A 1 95 ? 7.019 -9.363 -13.743 1.00 90.50 95 LYS A N 1
ATOM 761 C CA . LYS A 1 95 ? 7.449 -9.916 -12.453 1.00 90.50 95 LYS A CA 1
ATOM 762 C C . LYS A 1 95 ? 7.577 -8.825 -11.394 1.00 90.50 95 LYS A C 1
ATOM 764 O O . LYS A 1 95 ? 7.940 -7.689 -11.702 1.00 90.50 95 LYS A O 1
ATOM 769 N N . ILE A 1 96 ? 7.359 -9.206 -10.138 1.00 91.81 96 ILE A N 1
ATOM 770 C CA . ILE A 1 96 ? 7.637 -8.352 -8.982 1.00 91.81 96 ILE A CA 1
ATOM 771 C C . ILE A 1 96 ? 9.153 -8.200 -8.822 1.00 91.81 96 ILE A C 1
ATOM 773 O O . ILE A 1 96 ? 9.866 -9.190 -8.677 1.00 91.81 96 ILE A O 1
ATOM 777 N N . LEU A 1 97 ? 9.632 -6.958 -8.855 1.00 93.25 97 LEU A N 1
ATOM 778 C CA . LEU A 1 97 ? 11.037 -6.586 -8.660 1.00 93.25 97 LEU A CA 1
ATOM 779 C C . LEU A 1 97 ? 11.333 -6.181 -7.214 1.00 93.25 97 LEU A C 1
ATOM 781 O O . LEU A 1 97 ? 12.449 -6.348 -6.733 1.00 93.25 97 LEU A O 1
ATOM 785 N N . GLY A 1 98 ? 10.334 -5.631 -6.528 1.00 93.50 98 GLY A N 1
ATOM 786 C CA . GLY A 1 98 ? 10.457 -5.106 -5.177 1.00 93.50 98 GLY A CA 1
ATOM 787 C C . GLY A 1 98 ? 9.091 -4.954 -4.528 1.00 93.50 98 GLY A C 1
ATOM 788 O O . GLY A 1 98 ? 8.062 -4.980 -5.203 1.00 93.50 98 GLY A O 1
ATOM 789 N N . HIS A 1 99 ? 9.071 -4.844 -3.205 1.00 95.75 99 HIS A N 1
ATOM 790 C CA . HIS A 1 99 ? 7.837 -4.690 -2.449 1.00 95.75 99 HIS A CA 1
ATOM 791 C C . HIS A 1 99 ? 8.126 -4.130 -1.048 1.00 95.75 99 HIS A C 1
ATOM 793 O O . HIS A 1 99 ? 9.225 -4.296 -0.518 1.00 95.75 99 HIS A O 1
ATOM 799 N N . GLU A 1 100 ? 7.112 -3.573 -0.391 1.00 95.88 100 GLU A N 1
ATOM 800 C CA . GLU A 1 100 ? 7.159 -3.218 1.035 1.00 95.88 100 GLU A CA 1
ATOM 801 C C . GLU A 1 100 ? 5.769 -3.391 1.661 1.00 95.88 100 GLU A C 1
ATOM 803 O O . GLU A 1 100 ? 4.747 -3.417 0.971 1.00 95.88 100 GLU A O 1
ATOM 808 N N . GLY A 1 101 ? 5.733 -3.570 2.981 1.00 97.00 101 GLY A N 1
ATOM 809 C CA . GLY A 1 101 ? 4.503 -3.636 3.752 1.00 97.00 101 GLY A CA 1
ATOM 810 C C . GLY A 1 101 ? 4.106 -5.043 4.186 1.00 97.00 101 GLY A C 1
ATOM 811 O O . GLY A 1 101 ? 2.966 -5.257 4.592 1.00 97.00 101 GLY A O 1
ATOM 812 N N . ARG A 1 102 ? 5.041 -6.007 4.190 1.00 97.38 102 ARG A N 1
ATOM 813 C CA . ARG A 1 102 ? 4.794 -7.375 4.695 1.00 97.38 102 ARG A CA 1
ATOM 814 C C . ARG A 1 102 ? 4.287 -7.386 6.136 1.00 97.38 102 ARG A C 1
ATOM 816 O O . ARG A 1 102 ? 3.340 -8.109 6.429 1.00 97.38 102 ARG A O 1
ATOM 823 N N . HIS A 1 103 ? 4.847 -6.563 7.026 1.00 97.88 103 HIS A N 1
ATOM 824 C CA . HIS A 1 103 ? 4.353 -6.456 8.406 1.00 97.88 103 HIS A CA 1
ATOM 825 C C . HIS A 1 103 ? 2.921 -5.920 8.464 1.00 97.88 103 HIS A C 1
ATOM 827 O O . HIS A 1 103 ? 2.132 -6.385 9.282 1.00 97.88 103 HIS A O 1
ATOM 833 N N . ARG A 1 104 ? 2.554 -4.999 7.562 1.00 98.06 104 ARG A N 1
ATOM 834 C CA . ARG A 1 104 ? 1.191 -4.456 7.450 1.00 98.06 104 ARG A CA 1
ATOM 835 C C . ARG A 1 104 ? 0.218 -5.487 6.892 1.00 98.06 104 ARG A C 1
ATOM 837 O O . ARG A 1 104 ? -0.872 -5.634 7.444 1.00 98.06 104 ARG A O 1
ATOM 844 N N . ALA A 1 105 ? 0.627 -6.261 5.888 1.00 97.81 105 ALA A N 1
ATOM 845 C CA . ALA A 1 105 ? -0.138 -7.405 5.398 1.00 97.81 105 ALA A CA 1
ATOM 846 C C . ALA A 1 105 ? -0.344 -8.447 6.506 1.00 97.81 105 ALA A C 1
ATOM 848 O O . ALA A 1 105 ? -1.474 -8.848 6.768 1.00 97.81 105 ALA A O 1
ATOM 849 N N . LYS A 1 106 ? 0.722 -8.835 7.218 1.00 97.88 106 LYS A N 1
ATOM 850 C CA . LYS A 1 106 ? 0.661 -9.828 8.299 1.00 97.88 106 LYS A CA 1
ATOM 851 C C . LYS A 1 106 ? -0.212 -9.364 9.462 1.00 97.88 106 LYS A C 1
ATOM 853 O O . LYS A 1 106 ? -1.065 -10.123 9.913 1.00 97.88 106 LYS A O 1
ATOM 858 N N . ALA A 1 107 ? -0.060 -8.115 9.898 1.00 98.31 107 ALA A N 1
ATOM 859 C CA . ALA A 1 107 ? -0.919 -7.511 10.911 1.00 98.31 107 ALA A CA 1
ATOM 860 C C . ALA A 1 107 ? -2.395 -7.513 10.486 1.00 98.31 107 ALA A C 1
ATOM 862 O O . ALA A 1 107 ? -3.260 -7.840 11.293 1.00 98.31 107 ALA A O 1
ATOM 863 N N . SER A 1 108 ? -2.674 -7.181 9.223 1.00 98.38 108 SER A N 1
ATOM 864 C CA . SER A 1 108 ? -4.032 -7.164 8.668 1.00 98.38 108 SER A CA 1
ATOM 865 C C . SER A 1 108 ? -4.636 -8.568 8.594 1.00 98.38 108 SER A C 1
ATOM 867 O O . SER A 1 108 ? -5.775 -8.761 9.012 1.00 98.38 108 SER A O 1
ATOM 869 N N . LEU A 1 109 ? -3.852 -9.561 8.158 1.00 97.75 109 LEU A N 1
ATOM 870 C CA . LEU A 1 109 ? -4.249 -10.970 8.131 1.00 97.75 109 LEU A CA 1
ATOM 871 C C . LEU A 1 109 ? -4.611 -11.476 9.535 1.00 97.75 109 LEU A C 1
ATOM 873 O O . LEU A 1 109 ? -5.679 -12.045 9.731 1.00 97.75 109 LEU A O 1
ATOM 877 N N . GLU A 1 110 ? -3.770 -11.207 10.537 1.00 98.19 110 GLU A N 1
ATOM 878 C CA . GLU A 1 110 ? -4.028 -11.603 11.931 1.00 98.19 110 GLU A CA 1
ATOM 879 C C . GLU A 1 110 ? -5.212 -10.872 12.587 1.00 98.19 110 GLU A C 1
ATOM 881 O O . GLU A 1 110 ? -5.667 -11.273 13.659 1.00 98.19 110 GLU A O 1
ATOM 886 N N . LEU A 1 111 ? -5.679 -9.770 11.998 1.00 98.38 111 LEU A N 1
ATOM 887 C CA . LEU A 1 111 ? -6.864 -9.036 12.444 1.00 98.38 111 LEU A CA 1
ATOM 888 C C . LEU A 1 111 ? -8.138 -9.436 11.687 1.00 98.38 111 LEU A C 1
ATOM 890 O O . LEU A 1 111 ? -9.194 -8.867 11.971 1.00 98.38 111 LEU A O 1
ATOM 894 N N . GLY A 1 112 ? -8.054 -10.376 10.740 1.00 97.94 112 GLY A N 1
ATOM 895 C CA . GLY A 1 112 ? -9.184 -10.764 9.896 1.00 97.94 112 GLY A CA 1
ATOM 896 C C . GLY A 1 112 ? -9.645 -9.627 8.981 1.00 97.94 112 GLY A C 1
ATOM 897 O O . GLY A 1 112 ? -10.839 -9.364 8.870 1.00 97.94 112 GLY A O 1
ATOM 898 N N . ILE A 1 113 ? -8.699 -8.876 8.410 1.00 97.81 113 ILE A N 1
ATOM 899 C CA . ILE A 1 113 ? -8.983 -7.847 7.405 1.00 97.81 113 ILE A CA 1
ATOM 900 C C . ILE A 1 113 ? -8.886 -8.479 6.019 1.00 97.81 113 ILE A C 1
ATOM 902 O O . ILE A 1 113 ? -7.834 -8.989 5.644 1.00 97.81 113 ILE A O 1
ATOM 906 N N . ASP A 1 114 ? -9.957 -8.382 5.235 1.00 96.81 114 ASP A N 1
ATOM 907 C CA . ASP A 1 114 ? -10.047 -9.067 3.939 1.00 96.81 114 ASP A CA 1
ATOM 908 C C . ASP A 1 114 ? -9.327 -8.348 2.799 1.00 96.81 114 ASP A C 1
ATOM 910 O O . ASP A 1 114 ? -9.018 -8.966 1.780 1.00 96.81 114 ASP A O 1
ATOM 914 N N . LYS A 1 115 ? -9.094 -7.038 2.939 1.00 97.06 115 LYS A N 1
ATOM 915 C CA . LYS A 1 115 ? -8.508 -6.186 1.900 1.00 97.06 115 LYS A CA 1
ATOM 916 C C . LYS A 1 115 ? -7.495 -5.212 2.488 1.00 97.06 115 LYS A C 1
ATOM 918 O O . LYS A 1 115 ? -7.784 -4.524 3.464 1.00 97.06 115 LYS A O 1
ATOM 923 N N . VAL A 1 116 ? -6.332 -5.126 1.852 1.00 97.88 116 VAL A N 1
ATOM 924 C CA . VAL A 1 116 ? -5.309 -4.110 2.111 1.00 97.88 116 VAL A CA 1
ATOM 925 C C . VAL A 1 116 ? -5.048 -3.299 0.839 1.00 97.88 116 VAL A C 1
ATOM 927 O O . VAL A 1 116 ? -5.058 -3.875 -0.253 1.00 97.88 116 VAL A O 1
ATOM 930 N N . PRO A 1 117 ? -4.822 -1.981 0.959 1.00 98.25 117 PRO A N 1
ATOM 931 C CA . PRO A 1 117 ? -4.481 -1.134 -0.175 1.00 98.25 117 PRO A CA 1
ATOM 932 C C . PRO A 1 117 ? -3.033 -1.365 -0.608 1.00 98.25 117 PRO A C 1
ATOM 934 O O . PRO A 1 117 ? -2.113 -1.350 0.216 1.00 98.25 117 PRO A O 1
ATOM 937 N N . VAL A 1 118 ? -2.836 -1.549 -1.909 1.00 97.75 118 VAL A N 1
ATOM 938 C CA . VAL A 1 118 ? -1.528 -1.770 -2.523 1.00 97.75 118 VAL A CA 1
ATOM 939 C C . VAL A 1 118 ? -1.346 -0.813 -3.691 1.00 97.75 118 VAL A C 1
ATOM 941 O O . VAL A 1 118 ? -2.206 -0.726 -4.566 1.00 97.75 118 VAL A O 1
ATOM 944 N N . ILE A 1 119 ? -0.210 -0.124 -3.717 1.00 97.25 119 ILE A N 1
ATOM 945 C CA . ILE A 1 119 ? 0.251 0.631 -4.877 1.00 97.25 119 ILE A CA 1
ATOM 946 C C . ILE A 1 119 ? 1.049 -0.308 -5.783 1.00 97.25 119 ILE A C 1
ATOM 948 O O . ILE A 1 119 ? 1.975 -0.984 -5.340 1.00 97.25 119 ILE A O 1
ATOM 952 N N . LEU A 1 120 ? 0.697 -0.347 -7.060 1.00 95.88 120 LEU A N 1
ATOM 953 C CA . LEU A 1 120 ? 1.446 -1.043 -8.094 1.00 95.88 120 LEU A CA 1
ATOM 954 C C . LEU A 1 120 ? 2.213 0.000 -8.904 1.00 95.88 120 LEU A C 1
ATOM 956 O O . LEU A 1 120 ? 1.596 0.816 -9.587 1.00 95.88 120 LEU A O 1
ATOM 960 N N . TYR A 1 121 ? 3.540 -0.031 -8.843 1.00 95.69 121 TYR A N 1
ATOM 961 C CA . TYR A 1 121 ? 4.400 0.807 -9.673 1.00 95.69 121 TYR A CA 1
ATOM 962 C C . TYR A 1 121 ? 4.932 0.022 -10.868 1.00 95.69 121 TYR A C 1
ATOM 964 O O . TYR A 1 121 ? 5.332 -1.135 -10.731 1.00 95.69 121 TYR A O 1
ATOM 972 N N . CYS A 1 122 ? 4.999 0.666 -12.033 1.00 94.31 122 CYS A N 1
ATOM 973 C CA . CYS A 1 122 ? 5.634 0.085 -13.212 1.00 94.31 122 CYS A CA 1
ATOM 974 C C . CYS A 1 122 ? 7.082 0.565 -13.345 1.00 94.31 122 CYS A C 1
ATOM 976 O O . CYS A 1 122 ? 7.358 1.765 -13.279 1.00 94.31 122 CYS A O 1
ATOM 978 N N . ARG A 1 123 ? 8.016 -0.369 -13.538 1.00 93.38 123 ARG A N 1
ATOM 979 C CA . ARG A 1 123 ? 9.458 -0.121 -13.582 1.00 93.38 123 ARG A CA 1
ATOM 980 C C . ARG A 1 123 ? 10.050 -0.664 -14.881 1.00 93.38 123 ARG A C 1
ATOM 982 O O . ARG A 1 123 ? 10.095 -1.874 -15.105 1.00 93.38 123 ARG A O 1
ATOM 989 N N . GLY A 1 124 ? 10.499 0.256 -15.729 1.00 93.12 124 GLY A N 1
ATOM 990 C CA . GLY A 1 124 ? 11.272 -0.026 -16.934 1.00 93.12 124 GLY A CA 1
ATOM 991 C C . GLY A 1 124 ? 12.779 -0.010 -16.661 1.00 93.12 124 GLY A C 1
ATOM 992 O O . GLY A 1 124 ? 13.231 0.196 -15.531 1.00 93.12 124 GLY A O 1
ATOM 993 N N . LYS A 1 125 ? 13.575 -0.178 -17.723 1.00 90.94 125 LYS A N 1
ATOM 994 C CA . LYS A 1 125 ? 15.047 -0.262 -17.657 1.00 90.94 125 LYS A CA 1
ATOM 995 C C . LYS A 1 125 ? 15.718 0.923 -16.948 1.00 90.94 125 LYS A C 1
ATOM 997 O O . LYS A 1 125 ? 16.720 0.738 -16.266 1.00 90.94 125 LYS A O 1
ATOM 1002 N N . TYR A 1 126 ? 15.171 2.129 -17.107 1.00 91.88 126 TYR A N 1
ATOM 1003 C CA . TYR A 1 126 ? 15.772 3.376 -16.613 1.00 91.88 126 TYR A CA 1
ATOM 1004 C C . TYR A 1 126 ? 15.035 3.997 -15.416 1.00 91.88 126 TYR A C 1
ATOM 1006 O O . TYR A 1 126 ? 15.385 5.092 -14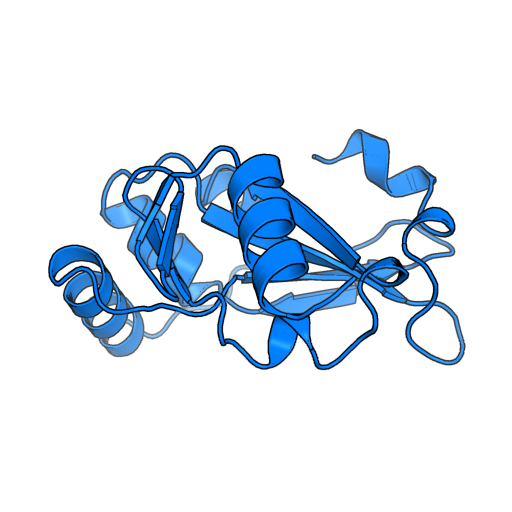.987 1.00 91.88 126 TYR A O 1
ATOM 1014 N N . GLY A 1 127 ? 14.020 3.323 -14.862 1.00 92.56 127 GLY A N 1
ATOM 1015 C CA . GLY A 1 127 ? 13.251 3.832 -13.726 1.00 92.56 127 GLY A CA 1
ATOM 1016 C C . GLY A 1 127 ? 11.756 3.561 -13.834 1.00 92.56 127 GLY A C 1
ATOM 1017 O O . GLY A 1 127 ? 11.320 2.659 -14.546 1.00 92.56 127 GLY A O 1
ATOM 1018 N N . PHE A 1 128 ? 10.967 4.338 -13.094 1.00 93.94 128 PHE A N 1
ATOM 1019 C CA . PHE A 1 128 ? 9.510 4.243 -13.131 1.00 93.94 128 PHE A CA 1
ATOM 1020 C C . PHE A 1 128 ? 8.958 4.780 -14.451 1.00 93.94 128 PHE A C 1
ATOM 1022 O O . PHE A 1 128 ? 9.450 5.783 -14.967 1.00 93.94 128 PHE A O 1
ATOM 1029 N N . VAL A 1 129 ? 7.925 4.128 -14.970 1.00 94.75 129 VAL A N 1
ATOM 1030 C CA . VAL A 1 129 ? 7.232 4.500 -16.211 1.00 94.75 129 VAL A CA 1
ATOM 1031 C C . VAL A 1 129 ? 5.716 4.543 -15.965 1.00 94.75 129 VAL A C 1
ATOM 1033 O O . VAL A 1 129 ? 5.266 3.977 -14.966 1.00 94.75 129 VAL A O 1
ATOM 1036 N N . PRO A 1 130 ? 4.917 5.190 -16.838 1.00 95.12 130 PRO A N 1
ATOM 1037 C CA . PRO A 1 130 ? 3.460 5.156 -16.730 1.00 95.12 130 PRO A CA 1
ATOM 1038 C C . PRO A 1 130 ? 2.924 3.725 -16.606 1.00 95.12 130 PRO A C 1
ATOM 1040 O O . PRO A 1 130 ? 3.370 2.829 -17.328 1.00 95.12 130 PRO A O 1
ATOM 1043 N N . PHE A 1 131 ? 1.975 3.504 -15.693 1.00 93.12 131 PHE A N 1
ATOM 1044 C CA . PHE A 1 131 ? 1.528 2.161 -15.314 1.00 93.12 131 PHE A CA 1
ATOM 1045 C C . PHE A 1 131 ? 0.912 1.383 -16.482 1.00 93.12 131 PHE A C 1
ATOM 1047 O O . PHE A 1 131 ? 1.029 0.162 -16.543 1.00 93.12 131 PHE A O 1
ATOM 1054 N N . GLU A 1 132 ? 0.328 2.082 -17.453 1.00 91.19 132 GLU A N 1
ATOM 1055 C CA . GLU A 1 132 ? -0.238 1.505 -18.678 1.00 91.19 132 GLU A CA 1
ATOM 1056 C C . GLU A 1 132 ? 0.776 0.675 -19.484 1.00 91.19 132 GLU A C 1
ATOM 1058 O O . GLU A 1 132 ? 0.397 -0.266 -20.183 1.00 91.19 132 GLU A O 1
ATOM 1063 N N . ARG A 1 133 ? 2.078 0.957 -19.338 1.00 91.88 133 ARG A N 1
ATOM 1064 C CA . ARG A 1 133 ? 3.152 0.177 -19.974 1.00 91.88 133 ARG A CA 1
ATOM 1065 C C . ARG A 1 133 ? 3.344 -1.203 -19.340 1.00 91.88 133 ARG A C 1
ATOM 1067 O O . ARG A 1 133 ? 3.839 -2.113 -19.996 1.00 91.88 133 ARG A O 1
ATOM 1074 N N . CYS A 1 134 ? 2.874 -1.407 -18.111 1.00 87.56 134 CYS A N 1
ATOM 1075 C CA . CYS A 1 134 ? 2.814 -2.708 -17.445 1.00 87.56 134 CYS A CA 1
ATOM 1076 C C . CYS A 1 134 ? 1.529 -3.485 -17.814 1.00 87.56 134 CYS A C 1
ATOM 1078 O O . CYS A 1 134 ? 0.862 -4.072 -16.961 1.00 87.56 134 CYS A O 1
ATOM 1080 N N . SER A 1 135 ? 1.175 -3.529 -19.102 1.00 67.12 135 SER A N 1
ATOM 1081 C CA . SER A 1 135 ? -0.075 -4.126 -19.610 1.00 67.12 135 SER A CA 1
ATOM 1082 C C . SER A 1 135 ? -0.233 -5.627 -19.316 1.00 67.12 135 SER A C 1
ATOM 1084 O O . SER A 1 135 ? -1.355 -6.129 -19.248 1.00 67.12 135 SER A O 1
ATOM 1086 N N . LYS A 1 136 ? 0.874 -6.341 -19.062 1.00 66.19 136 LYS A N 1
ATOM 1087 C CA . LYS A 1 136 ? 0.895 -7.775 -18.707 1.00 66.19 136 LYS A CA 1
ATOM 1088 C C . LYS A 1 136 ? 0.481 -8.071 -17.256 1.00 66.19 136 LYS A C 1
ATOM 1090 O O . LYS A 1 136 ? 0.307 -9.232 -16.897 1.00 66.19 136 LYS A O 1
ATOM 1095 N N . VAL A 1 137 ? 0.338 -7.047 -16.412 1.00 60.59 137 VAL A N 1
ATOM 1096 C CA . VAL A 1 137 ? 0.073 -7.186 -14.965 1.00 60.59 137 VAL A CA 1
ATOM 1097 C C . VAL A 1 137 ? -1.408 -7.422 -14.654 1.00 60.59 137 VAL A C 1
ATOM 1099 O O . VAL A 1 137 ? -1.741 -7.942 -13.589 1.00 60.59 137 VAL A O 1
ATOM 1102 N N . SER A 1 138 ? -2.298 -7.110 -15.600 1.00 51.16 138 SER A N 1
ATOM 1103 C CA . SER A 1 138 ? -3.754 -7.286 -15.486 1.00 51.16 138 SER A CA 1
ATOM 1104 C C . SER A 1 138 ? -4.200 -8.724 -15.180 1.00 51.16 138 SER A C 1
ATOM 1106 O O . SER A 1 138 ? -5.335 -8.922 -14.766 1.00 51.16 138 SER A O 1
ATOM 1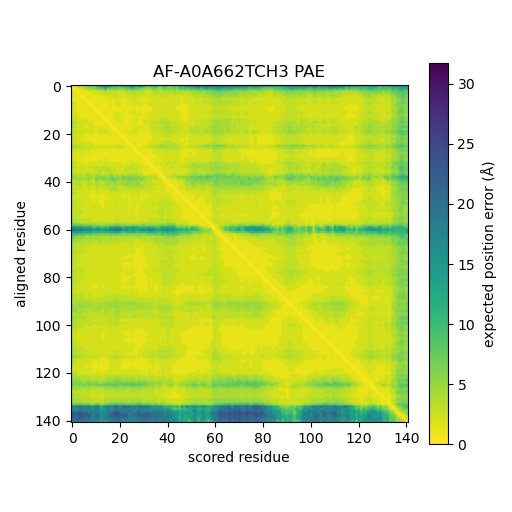108 N N . MET A 1 139 ? -3.318 -9.721 -15.319 1.00 50.06 139 MET A N 1
ATOM 1109 C CA . MET A 1 139 ? -3.605 -11.122 -14.991 1.00 50.06 139 MET A CA 1
ATOM 1110 C C . MET A 1 139 ? -3.408 -11.497 -13.511 1.00 50.06 139 MET A C 1
ATOM 1112 O O . MET A 1 139 ? -3.807 -12.589 -13.114 1.00 50.06 139 MET A O 1
ATOM 1116 N N . PHE A 1 140 ? -2.803 -10.638 -12.681 1.00 53.59 140 PHE A N 1
ATOM 1117 C CA . PHE A 1 140 ? -2.438 -11.006 -11.303 1.00 53.59 140 PHE A CA 1
ATOM 1118 C C . PHE A 1 140 ? -3.358 -10.449 -10.214 1.00 53.59 140 PHE A C 1
ATOM 1120 O O . PHE A 1 140 ? -3.338 -10.978 -9.095 1.00 53.59 140 PHE A O 1
ATOM 1127 N N . PHE A 1 141 ? -4.159 -9.417 -10.493 1.00 56.19 141 PHE A N 1
ATOM 1128 C CA . PHE A 1 141 ? -4.885 -8.654 -9.471 1.00 56.19 141 PHE A CA 1
ATOM 1129 C C . PHE A 1 141 ? -6.348 -8.430 -9.808 1.00 56.19 141 PHE A C 1
ATOM 1131 O O . PHE A 1 141 ? -6.623 -7.848 -10.878 1.00 56.19 141 PHE A O 1
#

Mean predicted aligned error: 3.62 Å

Foldseek 3Di:
DDLVVLQVVLLVQLVFDDDPQFTCSPLATAGSVDCVCVVDDVQQKDKYKAFLVLVPVQDDDDDDDPVLLVVLLVCSVVSHHDHAWEFEAELVPRHTPDIDCNSVSVSCVVVVNGIGMYIYGYAYPVGTDGCVSSVVNVVRD

Radius of gyration: 14.6 Å; Cα contacts (8 Å, |Δi|>4): 258; chains: 1; bounding box: 31×34×38 Å

Sequence (141 aa):
MDKEELKDKICSELGGTRKGNVCFVGKFPLDLSSSLFYFKAPEYYKVVSINPEKFLKIAPQIELDRLTIQGIKKSIRNKRPIEPLFFDISEETGKILGHEGRHRAKASLELGIDKVPVILYCRGKYGFVPFERCSKVSMFF

Solvent-accessible surface area (backbone atoms only — not comparable to full-atom values): 7713 Å² total; per-residue (Å²): 133,56,74,65,59,47,44,51,49,54,22,53,67,42,68,29,50,73,59,88,60,28,22,29,30,77,73,38,25,30,27,64,74,40,60,80,70,67,77,43,62,70,64,30,40,46,71,40,57,41,39,22,63,60,51,55,71,73,44,86,84,67,94,71,66,64,68,60,22,52,52,49,41,53,34,40,78,67,60,38,68,35,71,67,25,38,38,34,26,27,35,90,76,46,44,78,77,46,71,52,44,64,53,56,28,51,27,34,44,79,68,73,36,70,38,40,57,30,38,40,34,18,32,47,99,91,43,78,37,53,28,76,65,29,65,74,43,71,83,78,113

Secondary structure (DSSP, 8-state):
--HHHHHHHHHHHTT-EEETTEEEETTEEEETT-GGGTSS-GGGEEEEEE-HHHHHHHS------HHHHHHHHHHHHTT--BPPEEEEEETTT--EEEEE-HHHHHHHHHTT---EEEEEEEEETTEEE-GGG-GGGGGT-